Protein 6LG3 (pdb70)

Solvent-accessible surface area: 4892 Å² total; per-residue (Å²): 158,14,76,129,81,13,95,112,32,0,58,88,35,0,18,115,41,20,27,97,142,87,71,42,60,83,116,44,0,68,133,44,1,112,69,76,45,178,108,52,46,42,75,45,103,36,58,131,114,44,0,37,0,35,5,36,64,101,75,42,10,127,9,69,58,117,103,0,42,115,98,22,83,205

B-factor: mean 39.77, std 11.53, range [24.12, 86.28]

Radius of gyration: 11.92 Å; Cα contacts (8 Å, |Δi|>4): 97; chains: 1; bounding box: 24×28×31 Å

Nearest PDB structures (foldseek):
  6lg3-assembly1_A  TM=1.014E+00  e=2.034E-14  Mycobacterium tuberculosis
  9e71-assembly1_BW  TM=5.192E-01  e=2.888E-01  Pyrobaculum calidifontis JCM 11548
  2o30-assembly1_B  TM=6.505E-01  e=7.441E-01  Encephalitozoon cuniculi GB-M1
  7ls2-assembly1_R3  TM=7.121E-01  e=1.675E+00  Mus musculus

Organism: Mycobacterium tuberculosis (strain ATCC 25618 / H37Rv) (NCBI:txid83332)

Sequence (74 aa):
PLTNDERQLMHELAVQVVCSQTGCSPDAAVEALESFAKDGTLILRRGDTENAYLEAGGNVLVHADRDWLAFHASY

Secondary structure (DSSP, 8-state):
---HHHHHHHHHHHHHHHHHHH---HHHHHHHHHHHHHHT-EEEEE-SSEEEEEETTEEEEEEEHHHHHHHHH-

Foldseek 3Di:
DDDPLLVVVQVVLLLVLVCVVPVDDSVVSVVVLVVQVVVVQFDWDDDQFWIFTTGPNHTSDIDGPVVSVVVSPD

Structure (mmCIF, N/CA/C/O backbone):
data_6LG3
#
_entry.id   6LG3
#
_cell.length_a   26.539
_cell.length_b   60.140
_cell.length_c   28.121
_cell.angle_alpha   90.000
_cell.angle_beta   107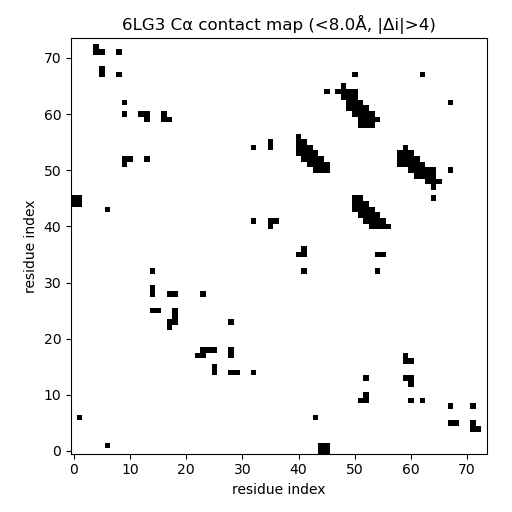.847
_cell.angle_gamma   90.000
#
_symmetry.space_group_name_H-M   'P 1 21 1'
#
loop_
_entity.id
_entity.type
_entity.pdbx_description
1 polymer 'PhiRv1 phage protein'
2 water water
#
loop_
_atom_site.group_PDB
_atom_site.id
_atom_site.type_symbol
_atom_site.label_atom_id
_atom_site.label_alt_id
_atom_site.label_comp_id
_atom_site.label_asym_id
_atom_site.label_entity_id
_atom_site.label_seq_id
_atom_site.pdbx_PDB_ins_code
_atom_site.Cartn_x
_atom_site.Cartn_y
_atom_site.Cartn_z
_atom_site.occupancy
_atom_site.B_iso_or_equiv
_atom_site.auth_seq_id
_atom_site.auth_comp_id
_atom_site.auth_asym_id
_atom_site.auth_atom_id
_atom_site.pdbx_PDB_model_num
ATOM 1 N N . PRO A 1 1 ? 27.70858 39.90499 4.54860 1.000 60.42203 7 PRO A N 1
ATOM 2 C CA . PRO A 1 1 ? 27.48226 38.96775 3.44510 1.000 56.35686 7 PRO A CA 1
ATOM 3 C C . PRO A 1 1 ? 27.22630 37.56170 3.96546 1.000 52.20533 7 PRO A C 1
ATOM 4 O O . PRO A 1 1 ? 27.59330 37.26722 5.10490 1.000 52.97817 7 PRO A O 1
ATOM 8 N N . LEU A 1 2 ? 26.59360 36.71662 3.15619 1.000 51.06664 8 LEU A N 1
ATOM 9 C CA . LEU A 1 2 ? 26.30626 35.35105 3.56947 1.000 45.98090 8 LEU A CA 1
ATOM 10 C C . LEU A 1 2 ? 27.52005 34.46461 3.32435 1.000 42.84822 8 LEU A C 1
ATOM 11 O O . LEU A 1 2 ? 28.21244 34.60631 2.31417 1.000 45.70098 8 LEU A O 1
ATOM 16 N N . THR A 1 3 ? 27.77726 33.55258 4.25911 1.000 42.11181 9 THR A N 1
ATOM 17 C CA . THR A 1 3 ? 28.88229 32.61263 4.13477 1.000 46.28245 9 THR A CA 1
ATOM 18 C C . THR A 1 3 ? 28.50976 31.47363 3.18131 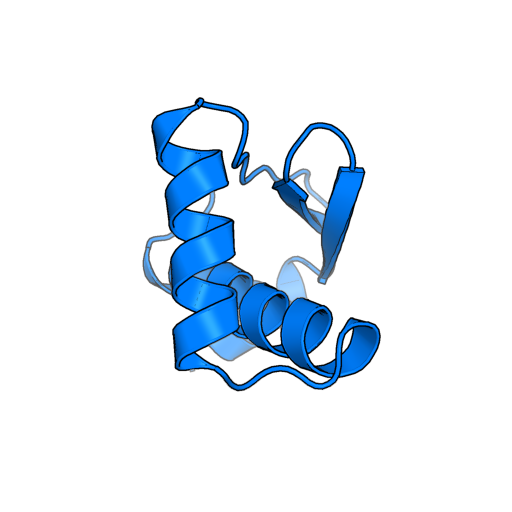1.000 41.99851 9 THR A C 1
ATOM 19 O O . THR A 1 3 ? 27.35039 31.30530 2.79575 1.000 39.75916 9 THR A O 1
ATOM 23 N N . ASN A 1 4 ? 29.51548 30.67313 2.80448 1.000 40.27428 10 ASN A N 1
ATOM 24 C CA . ASN A 1 4 ? 29.25419 29.53566 1.92399 1.000 43.49805 10 ASN A CA 1
ATOM 25 C C . ASN A 1 4 ? 28.28004 28.54723 2.55872 1.000 42.75341 10 ASN A C 1
ATOM 26 O O . ASN A 1 4 ? 27.37791 28.03589 1.88051 1.000 39.04761 10 ASN A O 1
ATOM 31 N N . ASP A 1 5 ? 28.44240 28.26730 3.85773 1.000 39.27728 11 ASP A N 1
ATOM 32 C CA . ASP A 1 5 ? 27.53501 27.34150 4.52783 1.000 36.67939 11 ASP A CA 1
ATOM 33 C C . ASP A 1 5 ? 26.13096 27.91973 4.63682 1.000 33.78045 11 ASP A C 1
ATOM 34 O O . ASP A 1 5 ? 25.13911 27.18719 4.52084 1.000 33.03243 11 ASP A O 1
ATOM 39 N N . GLU A 1 6 ? 26.02523 29.22971 4.85869 1.000 35.77821 12 GLU A N 1
ATOM 40 C CA . GLU A 1 6 ? 24.70770 29.85529 4.89472 1.000 34.10459 12 GLU A CA 1
ATOM 41 C C . GLU A 1 6 ? 24.03037 29.79581 3.53047 1.000 28.91941 12 GLU A C 1
ATOM 42 O O . GLU A 1 6 ? 22.82631 29.52386 3.44614 1.000 25.07788 12 GLU A O 1
ATOM 48 N N . ARG A 1 7 ? 24.78447 30.03855 2.45090 1.000 28.30818 13 ARG A N 1
ATOM 49 C CA . ARG A 1 7 ? 24.20026 29.91658 1.11249 1.000 33.81582 13 ARG A CA 1
ATOM 50 C C . ARG A 1 7 ? 23.76374 28.48343 0.83644 1.000 36.05564 13 ARG A C 1
ATOM 51 O O . ARG A 1 7 ? 22.69046 28.24910 0.26542 1.000 28.56069 13 ARG A O 1
ATOM 59 N N . GLN A 1 8 ? 24.58864 27.51052 1.23886 1.000 37.77005 14 GLN A N 1
ATOM 60 C CA . GLN A 1 8 ? 24.23929 26.10660 1.05579 1.000 36.05859 14 GLN A CA 1
ATOM 61 C C . GLN A 1 8 ? 22.93936 25.76247 1.77871 1.000 34.50272 14 GLN A C 1
ATOM 62 O O . GLN A 1 8 ? 22.05847 25.09543 1.21238 1.000 32.84159 14 GLN A O 1
ATOM 68 N N . LEU A 1 9 ? 22.78746 26.23452 3.02319 1.000 29.27715 15 LEU A N 1
ATOM 69 C CA . LEU A 1 9 ? 21.55466 25.97519 3.76146 1.000 29.12683 15 LEU A CA 1
ATOM 70 C C . LEU A 1 9 ? 20.35037 26.63880 3.08933 1.000 33.83358 15 LEU A C 1
ATOM 71 O O . LEU A 1 9 ? 19.27121 26.03541 2.99034 1.000 30.79762 15 LEU A O 1
ATOM 76 N N . MET A 1 10 ? 20.51419 27.87237 2.60124 1.000 30.93305 16 MET A N 1
ATOM 77 C CA . MET A 1 10 ? 19.40757 28.51505 1.89622 1.000 25.22407 16 MET A CA 1
ATOM 78 C C . MET A 1 10 ? 19.01820 27.72788 0.64643 1.000 27.12754 16 MET A C 1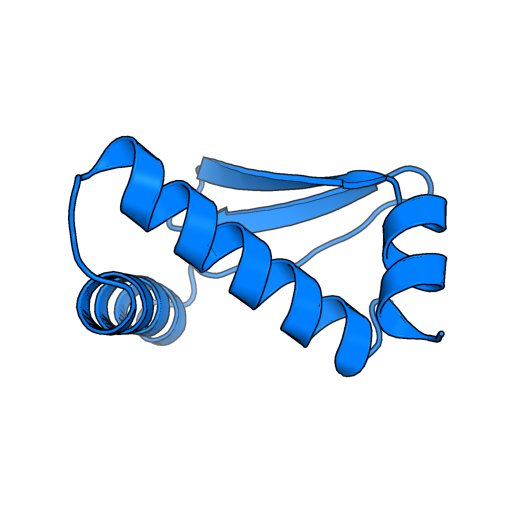
ATOM 79 O O . MET A 1 10 ? 17.83069 27.60418 0.32777 1.000 27.60091 16 MET A O 1
ATOM 84 N N . HIS A 1 11 ? 19.99973 27.16702 -0.05843 1.000 26.22706 17 HIS A N 1
ATOM 85 C CA . HIS A 1 11 ? 19.67660 26.36354 -1.23453 1.000 34.87743 17 HIS A CA 1
ATOM 86 C C . HIS A 1 11 ? 18.91635 25.09757 -0.84766 1.000 36.01210 17 HIS A C 1
ATOM 87 O O . HIS A 1 11 ? 17.95806 24.70970 -1.53143 1.000 30.33244 17 HIS A O 1
ATOM 94 N N . GLU A 1 12 ? 19.31855 24.44523 0.25264 1.000 29.90658 18 GLU A N 1
ATOM 95 C CA . GLU A 1 12 ? 18.59928 23.24922 0.68758 1.000 30.59139 18 GLU A CA 1
ATOM 96 C C . GLU A 1 12 ? 17.15721 23.57674 1.06405 1.000 31.09713 18 GLU A C 1
ATOM 97 O O . GLU A 1 12 ? 16.22260 22.84936 0.68525 1.000 29.97749 18 GLU A O 1
ATOM 103 N N . LEU A 1 13 ? 16.95391 24.68795 1.78551 1.000 30.44399 19 LEU A N 1
ATOM 104 C CA . LEU A 1 13 ? 15.59892 25.13907 2.09504 1.000 30.70158 19 LEU A CA 1
ATOM 105 C C . LEU A 1 13 ? 14.79690 25.43295 0.82439 1.000 27.48178 19 LEU A C 1
ATOM 106 O O . LEU A 1 13 ? 13.58376 25.18606 0.77697 1.000 31.06809 19 LEU A O 1
ATOM 111 N N . ALA A 1 14 ? 15.44576 25.98860 -0.20520 1.000 28.77893 20 ALA A N 1
ATOM 112 C CA . ALA A 1 14 ? 14.72602 26.26454 -1.44912 1.000 29.57101 20 ALA A CA 1
ATOM 113 C C . ALA A 1 14 ? 14.30965 24.97771 -2.14809 1.000 30.00530 20 ALA A C 1
ATOM 114 O O . ALA A 1 14 ? 13.18594 24.88187 -2.65777 1.000 32.24722 20 ALA A O 1
ATOM 116 N N . VAL A 1 15 ? 15.19771 23.97865 -2.17826 1.000 30.57440 21 VAL A N 1
ATOM 117 C CA . VAL A 1 15 ? 14.83055 22.67550 -2.73072 1.000 31.53292 21 VAL A CA 1
ATOM 118 C C . VAL A 1 15 ? 13.61616 22.11422 -1.99960 1.000 33.30553 21 VAL A C 1
ATOM 119 O O . VAL A 1 15 ? 12.68439 21.59172 -2.62740 1.000 34.57355 21 VAL A O 1
ATOM 123 N N . GLN A 1 16 ? 13.59808 22.23002 -0.66044 1.000 30.72506 22 GLN A N 1
ATOM 124 C CA . GLN A 1 16 ? 12.43681 21.77250 0.10384 1.000 31.39968 22 GLN A CA 1
ATOM 125 C C . GLN A 1 16 ? 11.17129 22.52508 -0.29036 1.000 31.28566 22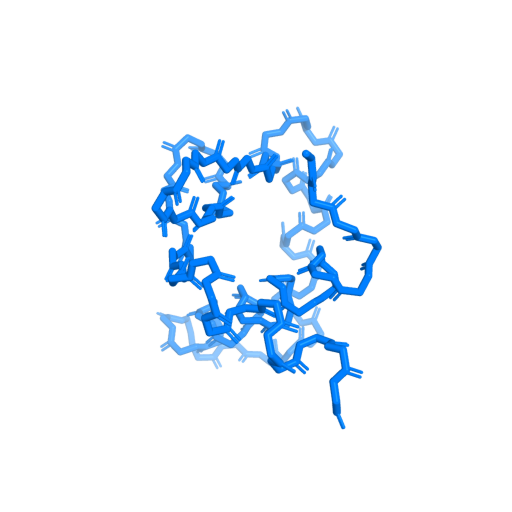 GLN A C 1
ATOM 126 O O . GLN A 1 16 ? 10.09101 21.92710 -0.39502 1.000 30.27184 22 GLN A O 1
ATOM 132 N N . VAL A 1 17 ? 11.27705 23.84239 -0.48688 1.000 34.76101 23 VAL A N 1
ATOM 133 C CA . VAL A 1 17 ? 10.10637 24.63167 -0.86293 1.000 35.25650 23 VAL A CA 1
ATOM 134 C C . VAL A 1 17 ? 9.58207 24.18634 -2.22120 1.000 30.04757 23 VAL A C 1
ATOM 135 O O . VAL A 1 17 ? 8.37098 24.01953 -2.41758 1.000 32.51669 23 VAL A O 1
ATOM 139 N N . VAL A 1 18 ? 10.48743 23.99815 -3.18387 1.000 26.09797 24 VAL A N 1
ATOM 140 C CA . VAL A 1 18 ? 10.05390 23.61784 -4.52578 1.000 32.10945 24 VAL A CA 1
ATOM 141 C C . VAL A 1 18 ? 9.38851 22.25204 -4.49200 1.000 35.65777 24 VAL A C 1
ATOM 142 O O . VAL A 1 18 ? 8.34854 22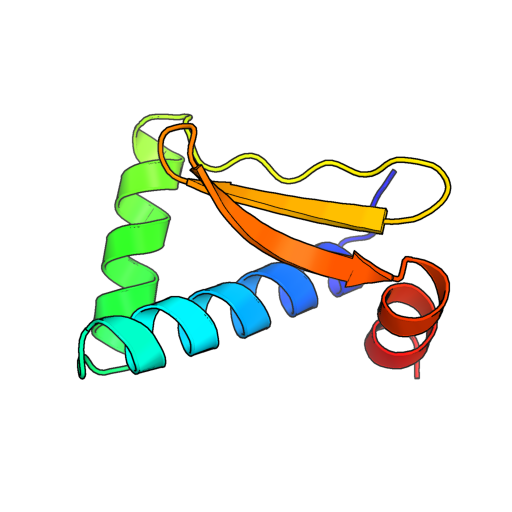.03553 -5.13266 1.000 31.94449 24 VAL A O 1
ATOM 146 N N . CYS A 1 19 ? 9.96965 21.31305 -3.73198 1.000 32.54110 25 CYS A N 1
ATOM 147 C CA . CYS A 1 19 ? 9.37801 19.98200 -3.62305 1.000 32.09918 25 CYS A CA 1
ATOM 148 C C . CYS A 1 19 ? 7.99670 20.05401 -2.99847 1.000 34.53562 25 CYS A C 1
ATOM 149 O O . CYS A 1 19 ? 7.06186 19.37986 -3.45054 1.000 34.67362 25 CYS A O 1
ATOM 152 N N . SER A 1 20 ? 7.85151 20.87266 -1.95798 1.000 29.92232 26 SER A N 1
ATOM 153 C CA . SER A 1 20 ? 6.55946 21.00608 -1.29451 1.000 37.24338 26 SER A CA 1
ATOM 154 C C . SER A 1 20 ? 5.50765 21.58055 -2.23416 1.000 40.02486 26 SER A C 1
ATOM 155 O O . SER A 1 20 ? 4.36291 21.11020 -2.26142 1.000 41.97636 26 SER A O 1
ATOM 158 N N . GLN A 1 21 ? 5.87044 22.60105 -3.00898 1.000 37.90990 27 GLN A N 1
ATOM 159 C CA . GLN A 1 21 ? 4.87651 23.27042 -3.83586 1.000 41.76964 27 GLN A CA 1
ATOM 160 C C . GLN A 1 21 ? 4.57463 22.52763 -5.12607 1.000 40.73882 27 GLN A C 1
ATOM 161 O O . GLN A 1 21 ? 3.51120 22.75263 -5.71058 1.000 43.32839 27 GLN A O 1
ATOM 167 N N . THR A 1 22 ? 5.47453 21.65855 -5.59554 1.000 37.32017 28 THR A N 1
ATOM 168 C CA . THR A 1 22 ? 5.26452 20.99583 -6.87788 1.000 36.88279 28 THR A CA 1
ATOM 169 C C . THR A 1 22 ? 5.05589 19.49030 -6.78083 1.000 38.40570 28 THR A C 1
ATOM 170 O O . THR A 1 22 ? 4.62022 18.88074 -7.76256 1.000 37.41712 28 THR A O 1
ATOM 174 N N . GLY A 1 23 ? 5.35616 18.87466 -5.64093 1.000 37.83521 29 GLY A N 1
ATOM 175 C CA . GLY A 1 23 ? 5.33982 17.42508 -5.58462 1.000 36.65319 29 GLY A CA 1
ATOM 176 C C . GLY A 1 23 ? 6.48131 16.73871 -6.30265 1.000 35.75268 29 GLY A C 1
ATOM 177 O O . GLY A 1 23 ? 6.47631 15.51093 -6.40259 1.000 34.89367 29 GLY A O 1
ATOM 178 N N . CYS A 1 24 ? 7.46086 17.48627 -6.80576 1.000 36.21210 30 CYS A N 1
ATOM 179 C CA . CYS A 1 24 ? 8.57292 16.91084 -7.54801 1.000 35.38887 30 CYS A CA 1
ATOM 180 C C . CYS A 1 24 ? 9.61441 16.31991 -6.59323 1.000 35.47941 30 CYS A C 1
ATOM 181 O O . CYS A 1 24 ? 9.52903 16.45437 -5.37429 1.000 32.64657 30 CYS A O 1
ATOM 184 N N . SER A 1 25 ? 10.61319 15.65773 -7.17243 1.000 35.61372 31 SER A N 1
ATOM 185 C CA . SER A 1 25 ? 11.70946 15.08983 -6.40550 1.000 39.07039 31 SER A CA 1
ATOM 186 C C . SER A 1 25 ? 12.78253 16.14053 -6.14630 1.000 37.63084 31 SER A C 1
ATOM 187 O O . SER A 1 25 ? 12.82171 17.17991 -6.80975 1.000 32.96077 31 SER A O 1
ATOM 190 N N . PRO A 1 26 ? 13.66841 15.89515 -5.17449 1.000 38.32335 32 PRO A N 1
ATOM 191 C CA . PRO A 1 26 ? 14.76669 16.85207 -4.93914 1.000 40.06817 32 PRO A CA 1
ATOM 192 C C . PRO A 1 26 ? 15.65818 17.07755 -6.15322 1.000 36.60533 32 PRO A C 1
ATOM 193 O O . PRO A 1 26 ? 16.05905 18.22041 -6.40883 1.000 36.53876 32 PRO A O 1
ATOM 197 N N . ASP A 1 27 ? 15.96759 16.02663 -6.91833 1.000 34.62411 33 ASP A N 1
ATOM 198 C CA . ASP A 1 27 ? 16.78484 16.19566 -8.11826 1.000 41.15223 33 ASP A CA 1
ATOM 199 C C . ASP A 1 27 ? 16.10730 17.12753 -9.11761 1.000 39.77100 33 ASP A C 1
ATOM 200 O O . ASP A 1 27 ? 16.75338 18.00969 -9.70025 1.000 35.08433 33 ASP A O 1
ATOM 205 N N . ALA A 1 28 ? 14.79704 16.94205 -9.32298 1.000 31.93133 34 ALA A N 1
ATOM 206 C CA . ALA A 1 28 ? 14.03050 17.82665 -10.19521 1.000 32.96133 34 ALA A CA 1
ATOM 207 C C . ALA A 1 28 ? 14.10212 19.27368 -9.72187 1.000 34.63424 34 ALA A C 1
ATOM 208 O O . ALA A 1 28 ? 14.31118 20.19884 -10.52660 1.000 29.36383 34 ALA A O 1
ATOM 210 N N . ALA A 1 29 ? 13.91235 19.49172 -8.41268 1.000 31.67986 35 ALA A N 1
ATOM 211 C CA . ALA A 1 29 ? 13.95084 20.84772 -7.87688 1.000 31.06094 35 ALA A CA 1
ATOM 212 C C . ALA A 1 29 ? 15.32493 21.47771 -8.07575 1.000 30.48507 35 ALA A C 1
ATOM 213 O O . ALA A 1 29 ? 15.43206 22.65951 -8.43213 1.000 32.23637 35 ALA A O 1
ATOM 215 N N . VAL A 1 30 ? 16.38862 20.70156 -7.85364 1.000 30.49069 36 VAL A N 1
ATOM 216 C CA . VAL A 1 30 ? 17.73549 21.21433 -8.08931 1.000 32.22590 36 VAL A CA 1
ATOM 217 C C . VAL A 1 30 ? 17.90553 21.61203 -9.55079 1.000 33.48033 36 VAL A C 1
ATOM 218 O O . VAL A 1 30 ? 18.49879 22.65284 -9.85454 1.000 36.96003 36 VAL A O 1
ATOM 222 N N . GLU A 1 31 ? 17.38002 20.80084 -10.47855 1.000 34.90843 37 GLU A N 1
ATOM 223 C CA . GLU A 1 31 ? 17.46199 21.15405 -11.89865 1.000 41.00388 37 GLU A CA 1
ATOM 224 C C . GLU A 1 31 ? 16.76734 22.48554 -12.18854 1.000 36.33239 37 GLU A C 1
ATOM 225 O O . GLU A 1 31 ? 17.29471 23.32529 -12.93338 1.000 33.58400 37 GLU A O 1
ATOM 231 N N . ALA A 1 32 ? 15.57815 22.69826 -11.61289 1.000 33.51771 38 ALA A N 1
ATOM 232 C CA . ALA A 1 32 ? 14.86575 23.94977 -11.86529 1.000 33.85246 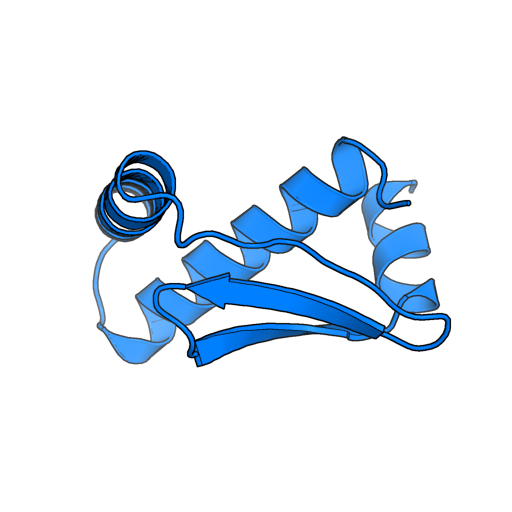38 ALA A CA 1
ATOM 233 C C . ALA A 1 32 ? 15.61550 25.14924 -11.28333 1.000 31.98298 38 ALA A C 1
ATOM 234 O O . ALA A 1 32 ? 15.72272 26.20991 -11.92840 1.000 34.16423 38 ALA A O 1
ATOM 236 N N . LEU A 1 33 ? 16.14875 25.00056 -10.06909 1.000 30.92316 39 LEU A N 1
ATOM 237 C CA . LEU A 1 33 ? 16.91915 26.08950 -9.48014 1.000 31.99655 39 LEU A CA 1
ATOM 238 C C . LEU A 1 33 ? 18.16239 26.38962 -10.30710 1.000 31.39774 39 LEU A C 1
ATOM 239 O O . LEU A 1 33 ? 18.52845 27.55801 -10.49133 1.000 28.47761 39 LEU A O 1
ATOM 244 N N . GLU A 1 34 ? 18.82670 25.34623 -10.80873 1.000 27.54568 40 GLU A N 1
ATOM 245 C CA . GLU A 1 34 ? 19.98695 25.54810 -11.67033 1.000 32.82267 40 GLU A CA 1
ATOM 246 C C . GLU A 1 34 ? 19.60704 26.29010 -12.94809 1.000 34.16124 40 GLU A C 1
ATOM 247 O O . GLU A 1 34 ? 20.39825 27.09577 -13.46005 1.000 30.73702 40 GLU A O 1
ATOM 253 N N . SER A 1 35 ? 18.39749 26.04778 -13.47023 1.000 36.63581 41 SER A N 1
ATOM 254 C CA . SER A 1 35 ? 17.93228 26.80921 -14.62787 1.000 37.81124 41 SER A CA 1
ATOM 255 C C . SER A 1 35 ? 17.80552 28.29503 -14.29882 1.000 25.77066 41 SER A C 1
ATOM 256 O O . SER A 1 35 ? 18.18416 29.16398 -15.10913 1.000 27.51871 41 SER A O 1
ATOM 259 N N . PHE A 1 36 ? 17.28144 28.60775 -13.10415 1.000 27.32709 42 PHE A N 1
ATOM 260 C CA . PHE A 1 36 ? 17.24106 30.00771 -12.68279 1.000 31.34038 42 PHE A CA 1
ATOM 261 C C . PHE A 1 36 ? 18.64326 30.59640 -12.53862 1.000 34.13806 42 PHE A C 1
ATOM 262 O O . PHE A 1 36 ? 18.87336 31.76649 -12.87491 1.000 34.13393 42 PHE A O 1
ATOM 270 N N . ALA A 1 37 ? 19.58720 29.81457 -12.00765 1.000 27.69771 43 ALA A N 1
ATOM 271 C CA . ALA A 1 37 ? 20.95311 30.30870 -11.87071 1.000 29.41568 43 ALA A CA 1
ATOM 272 C C . ALA A 1 37 ? 21.55712 30.64073 -13.22943 1.000 29.27761 43 ALA A C 1
ATOM 273 O O . ALA A 1 37 ? 22.20717 31.68270 -13.39568 1.000 31.63785 43 ALA A O 1
ATOM 275 N N . LYS A 1 38 ? 21.36230 29.76106 -14.21092 1.000 28.70349 44 LYS A N 1
ATOM 276 C CA . LYS A 1 38 ? 21.88688 30.02384 -15.54515 1.000 30.73839 44 LYS A CA 1
ATOM 277 C C . LYS A 1 38 ? 21.25626 31.27861 -16.14440 1.000 31.47826 44 LYS A C 1
ATOM 278 O O . LYS A 1 38 ? 21.93430 32.05645 -16.83137 1.000 33.46457 44 LYS A O 1
ATOM 284 N N . ASP A 1 39 ? 19.96889 31.52605 -15.85868 1.000 35.55259 45 ASP A N 1
ATOM 285 C CA . ASP A 1 39 ? 19.38100 32.76650 -16.36506 1.000 37.61634 45 ASP A CA 1
ATOM 286 C C . ASP A 1 39 ? 19.80335 33.99906 -15.56373 1.000 40.17507 45 ASP A C 1
ATOM 287 O O . ASP A 1 39 ? 19.54084 35.12313 -15.99696 1.000 36.34245 45 ASP A O 1
ATOM 292 N N . GLY A 1 40 ? 20.47409 33.82870 -14.42801 1.000 30.82812 46 GLY A N 1
ATOM 293 C CA . GLY A 1 40 ? 20.89776 34.96966 -13.64057 1.000 31.84739 46 GLY A CA 1
ATOM 294 C C . GLY A 1 40 ? 19.83729 35.51682 -12.71124 1.000 37.28402 46 GLY A C 1
ATOM 295 O O . GLY A 1 40 ? 19.97073 36.64584 -12.22981 1.000 39.15204 46 GLY A O 1
ATOM 296 N N . THR A 1 41 ? 18.77669 34.75325 -12.44979 1.000 33.67756 47 THR A N 1
ATOM 297 C CA . THR A 1 41 ? 17.67946 35.20451 -11.60301 1.000 34.93387 47 THR A CA 1
ATOM 298 C C . THR A 1 41 ? 17.59367 34.43222 -10.29017 1.000 37.12197 47 THR A C 1
ATOM 299 O O . THR A 1 41 ? 16.57554 34.52309 -9.59085 1.000 41.00518 47 THR A O 1
ATOM 303 N N . LEU A 1 42 ? 18.63004 33.67541 -9.93179 1.000 31.31670 48 LEU A N 1
ATOM 304 C CA . LEU A 1 42 ? 18.70432 33.03225 -8.62080 1.000 27.59426 48 LEU A CA 1
ATOM 305 C C . LEU A 1 42 ? 19.55078 33.93143 -7.73545 1.000 36.86746 48 LEU A C 1
ATOM 306 O O . LEU A 1 42 ? 20.77698 33.97526 -7.87604 1.000 37.16234 48 LEU A O 1
ATOM 311 N N . ILE A 1 43 ? 18.89354 34.65802 -6.83811 1.000 27.58557 49 ILE A N 1
ATOM 312 C CA . ILE A 1 43 ? 19.51713 35.74153 -6.09609 1.000 32.26840 49 ILE A CA 1
ATOM 313 C C . ILE A 1 43 ? 19.45910 35.37187 -4.62711 1.000 32.82422 49 ILE A C 1
ATOM 314 O O . ILE A 1 43 ? 18.37504 35.09658 -4.09780 1.000 31.65234 49 ILE A O 1
ATOM 319 N N . LEU A 1 44 ? 20.61771 35.34171 -3.97919 1.000 31.21862 50 LEU A N 1
ATOM 320 C CA . LEU A 1 44 ? 20.70634 35.20223 -2.53279 1.000 33.54412 50 LEU A CA 1
ATOM 321 C C . LEU A 1 44 ? 21.11007 36.55098 -1.96118 1.000 40.09493 50 LEU A C 1
ATOM 322 O O . LEU A 1 44 ? 22.08881 37.15163 -2.42007 1.000 39.96485 50 LEU A O 1
ATOM 327 N N . ARG A 1 45 ? 20.34758 37.04316 -0.98752 1.000 29.74938 51 ARG A N 1
ATOM 328 C CA A ARG A 1 45 ? 20.65381 38.34287 -0.40580 0.587 33.24027 51 ARG A CA 1
ATOM 329 C CA B ARG A 1 45 ? 20.60750 38.35990 -0.41826 0.413 33.32992 51 ARG A CA 1
ATOM 330 C C . ARG A 1 45 ? 20.24931 38.34063 1.06053 1.000 36.56809 51 ARG A C 1
ATOM 331 O O . ARG A 1 45 ? 19.58050 37.42863 1.54711 1.000 30.74731 51 ARG A O 1
ATOM 346 N N . GLY A 1 46 ? 20.68703 39.36144 1.77357 1.000 38.35049 52 GLY A N 1
ATOM 347 C CA . GLY A 1 46 ? 20.39619 39.44725 3.19310 1.000 38.79867 52 GLY A CA 1
ATOM 348 C C . GLY A 1 46 ? 20.31981 40.88326 3.64581 1.000 34.65710 52 GLY A C 1
ATOM 349 O O . GLY A 1 46 ? 20.87534 41.78754 3.01255 1.000 36.94818 52 GLY A O 1
ATOM 350 N N . ASP A 1 47 ? 19.59536 41.10007 4.72719 1.000 29.54813 53 ASP A N 1
ATOM 351 C CA . ASP A 1 47 ? 19.68660 42.34394 5.47308 1.000 32.36769 53 ASP A CA 1
ATOM 352 C C . ASP A 1 47 ? 20.00735 41.96908 6.91858 1.000 33.99582 53 ASP A C 1
ATOM 353 O O . ASP A 1 47 ? 20.27705 40.80006 7.22320 1.000 34.50086 53 ASP A O 1
ATOM 358 N N . THR A 1 48 ? 19.98624 42.96002 7.81563 1.000 31.49887 54 THR A N 1
ATOM 359 C CA . THR A 1 48 ? 20.38366 42.67318 9.19564 1.000 32.98089 54 THR A CA 1
ATOM 360 C C . THR A 1 48 ? 19.39932 41.76947 9.91724 1.000 38.31865 54 THR A C 1
ATOM 361 O O . THR A 1 48 ? 19.74034 41.23206 10.97345 1.000 39.99992 54 THR A O 1
ATOM 365 N N . GLU A 1 49 ? 18.20238 41.58062 9.37753 1.000 34.33643 55 GLU A N 1
ATOM 366 C CA . GLU A 1 49 ? 17.20087 40.72525 9.99463 1.000 36.01213 55 GLU A CA 1
ATOM 367 C C . GLU A 1 49 ? 17.04024 39.37731 9.30332 1.000 38.25427 55 GLU A C 1
ATOM 368 O O . GLU A 1 49 ? 16.93740 38.35452 9.98825 1.000 32.99319 55 GLU A O 1
ATOM 374 N N . ASN A 1 50 ? 17.03177 39.33100 7.96793 1.000 28.55481 56 ASN A N 1
ATOM 375 C CA . ASN A 1 50 ? 16.65019 38.11585 7.26657 1.000 24.61414 56 ASN A CA 1
ATOM 376 C C . ASN A 1 50 ? 17.58077 37.85857 6.08982 1.000 29.28781 56 ASN A C 1
ATOM 377 O O . ASN A 1 50 ? 18.22940 38.76642 5.56473 1.000 31.89653 56 ASN A O 1
ATOM 382 N N . ALA A 1 51 ? 17.60757 36.59913 5.66633 1.000 25.84961 57 ALA A N 1
ATOM 383 C CA . ALA A 1 51 ? 18.17594 36.17478 4.39641 1.000 28.04371 57 ALA A CA 1
ATOM 384 C C . ALA A 1 51 ? 17.03911 35.75307 3.47381 1.000 28.33385 57 ALA A C 1
ATOM 385 O O . ALA A 1 51 ? 15.99453 35.27870 3.93370 1.000 29.06368 57 ALA A O 1
ATOM 387 N N . TYR A 1 52 ? 17.24345 35.93569 2.16486 1.000 25.84276 58 TYR A N 1
ATOM 388 C CA . TYR A 1 52 ? 16.24082 35.61663 1.16363 1.000 24.76653 58 TYR A CA 1
ATOM 389 C C . TYR A 1 52 ? 16.88746 34.90977 -0.01381 1.000 31.84913 58 TYR A C 1
ATOM 390 O O . TYR A 1 52 ? 18.00585 35.25148 -0.42376 1.000 30.56961 58 TYR A O 1
ATOM 399 N N . LEU A 1 53 ? 16.16479 33.92892 -0.55038 1.000 27.54071 59 LEU A N 1
ATOM 400 C CA . LEU A 1 53 ? 16.50457 33.28099 -1.81052 1.000 30.12028 59 LEU A CA 1
ATOM 401 C C . LEU A 1 53 ? 15.33690 33.51959 -2.75310 1.000 30.05083 59 LEU A C 1
ATOM 402 O O . LEU A 1 53 ? 14.19994 33.09286 -2.46827 1.000 25.88677 59 LEU A O 1
ATOM 407 N N . GLU A 1 54 ? 15.63001 34.22963 -3.84529 1.000 27.84142 60 GLU A N 1
ATOM 408 C CA . GLU A 1 54 ? 14.68836 34.58427 -4.89951 1.000 31.27402 60 GLU A CA 1
ATOM 409 C C . GLU A 1 54 ? 14.99349 33.80290 -6.16538 1.000 35.10111 60 GLU A C 1
ATOM 410 O O . GLU A 1 54 ? 16.16149 33.65108 -6.54451 1.000 35.01367 60 GLU A O 1
ATOM 416 N N . ALA A 1 55 ? 13.93574 33.36497 -6.84505 1.000 30.41814 61 ALA A N 1
ATOM 417 C CA . ALA A 1 55 ? 14.04309 32.70348 -8.13880 1.000 33.50752 61 ALA A CA 1
ATOM 418 C C . ALA A 1 55 ? 13.08045 33.39606 -9.08836 1.000 36.37322 61 ALA A C 1
ATOM 419 O O . ALA A 1 55 ? 11.87600 33.44544 -8.82148 1.000 35.25226 61 ALA A O 1
ATOM 421 N N . GLY A 1 56 ? 13.60710 33.94689 -10.17621 1.000 39.13898 62 GLY A N 1
ATOM 422 C CA . GLY A 1 56 ? 12.74459 34.61508 -11.14122 1.000 40.52308 62 GLY A CA 1
ATOM 423 C C . GLY A 1 56 ? 11.92315 35.73741 -10.54530 1.000 42.51972 62 GLY A C 1
ATOM 424 O O . GLY A 1 56 ? 10.73383 35.86843 -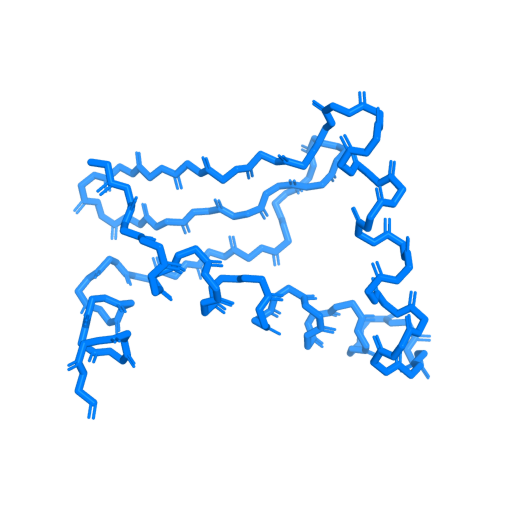10.86232 1.000 47.41663 62 GLY A O 1
ATOM 425 N N . GLY A 1 57 ? 12.52035 36.52897 -9.65196 1.000 44.38868 63 GLY A N 1
ATOM 426 C CA . GLY A 1 57 ? 11.85627 37.67164 -9.05714 1.000 46.50830 63 GLY A CA 1
ATOM 427 C C . GLY A 1 57 ? 10.91495 37.36508 -7.91332 1.000 48.54506 63 GLY A C 1
ATOM 428 O O . GLY A 1 57 ? 10.33398 38.30088 -7.34932 1.000 55.84168 63 GLY A O 1
ATOM 429 N N . ASN A 1 58 ? 10.73735 36.09696 -7.55102 1.000 38.64744 64 ASN A N 1
ATOM 430 C CA . ASN A 1 58 ? 9.87563 35.70691 -6.44426 1.000 40.38065 64 ASN A CA 1
ATOM 431 C C . ASN A 1 58 ? 10.70375 35.12229 -5.31313 1.000 37.92868 64 ASN A C 1
ATOM 432 O O . ASN A 1 58 ? 11.62170 34.33109 -5.55086 1.000 35.99285 64 ASN A O 1
ATOM 437 N N . VAL A 1 59 ? 10.36441 35.50930 -4.08374 1.000 37.81841 65 VAL A N 1
ATOM 438 C CA . VAL A 1 59 ? 11.06606 34.99154 -2.91373 1.000 33.27965 65 VAL A CA 1
ATOM 439 C C . VAL A 1 59 ? 10.61297 33.56515 -2.65216 1.000 35.53784 65 VAL A C 1
ATOM 440 O O . VAL A 1 59 ? 9.44033 33.31727 -2.33917 1.000 37.89025 65 VAL A O 1
ATOM 444 N N . LEU A 1 60 ? 11.53867 32.61572 -2.77554 1.000 28.19635 66 LEU A N 1
ATOM 445 C CA . LEU A 1 60 ? 11.25655 31.23450 -2.42496 1.000 27.72114 66 LEU A CA 1
ATOM 446 C C . LEU A 1 60 ? 11.47872 30.97332 -0.94234 1.000 33.56124 66 LEU A C 1
ATOM 447 O O . LEU A 1 60 ? 10.72474 30.20423 -0.33525 1.000 33.75413 66 LEU A O 1
ATOM 452 N N . VAL A 1 61 ? 12.50998 31.58715 -0.35066 1.000 33.05546 67 VAL A N 1
ATOM 453 C CA . VAL A 1 61 ? 12.88978 31.29676 1.03206 1.000 28.56170 67 VAL A CA 1
ATOM 454 C C . VAL A 1 61 ? 13.20804 32.59865 1.74515 1.000 28.50853 67 VAL A C 1
ATOM 455 O O . VAL A 1 61 ? 13.91380 33.45339 1.20463 1.000 29.43138 67 VAL A O 1
ATOM 459 N N . HIS A 1 62 ? 12.71759 32.74672 2.97180 1.000 29.04955 68 HIS A N 1
ATOM 460 C CA . HIS A 1 62 ? 13.29755 33.74428 3.85842 1.000 31.26508 68 HIS A CA 1
ATOM 461 C C . HIS A 1 62 ? 13.55748 33.10073 5.21165 1.000 30.94063 68 HIS A C 1
ATOM 462 O O . HIS A 1 62 ? 12.76889 32.27611 5.68514 1.000 33.05481 68 HIS A O 1
ATOM 469 N N . ALA A 1 63 ? 14.70305 33.42919 5.79421 1.000 24.11525 69 ALA A N 1
ATOM 470 C CA . ALA A 1 63 ? 15.11760 32.82873 7.05452 1.000 27.26888 69 ALA A CA 1
ATOM 471 C C . ALA A 1 63 ? 15.70517 33.90582 7.95298 1.000 30.56177 69 ALA A C 1
ATOM 472 O O . ALA A 1 63 ? 16.45805 34.76155 7.48988 1.000 25.52408 69 ALA A O 1
ATOM 474 N N . ASP A 1 64 ? 15.35782 33.85875 9.23347 1.000 27.64939 70 ASP A N 1
ATOM 475 C CA . ASP A 1 64 ? 15.98415 34.74072 10.20417 1.000 24.95348 70 ASP A CA 1
ATOM 476 C C . ASP A 1 64 ? 17.49964 34.57655 10.16284 1.000 27.21555 70 ASP A C 1
ATOM 477 O O . ASP A 1 64 ? 18.00718 33.46013 10.06845 1.000 29.55720 70 ASP A O 1
ATOM 482 N N . ARG A 1 65 ? 18.23120 35.69772 10.22627 1.000 26.70757 71 ARG A N 1
ATOM 483 C CA . ARG A 1 65 ? 19.68899 35.63183 10.06653 1.000 26.72344 71 ARG A CA 1
ATOM 484 C C . ARG A 1 65 ? 20.36855 34.93980 11.24708 1.000 33.06616 71 ARG A C 1
ATOM 485 O O . ARG A 1 65 ? 21.36164 34.22971 11.05886 1.000 34.15249 71 ARG A O 1
ATOM 493 N N . ASP A 1 66 ? 19.89366 35.17157 12.47486 1.000 29.25759 72 ASP A N 1
ATOM 494 C CA . ASP A 1 66 ? 20.45726 34.46442 13.62783 1.000 28.48546 72 ASP A CA 1
ATOM 495 C C . ASP A 1 66 ? 20.20091 32.96571 13.53056 1.000 31.24280 72 ASP A C 1
ATOM 496 O O . ASP A 1 66 ? 21.09788 32.15206 13.78573 1.000 29.24468 72 ASP A O 1
ATOM 501 N N . TRP A 1 67 ? 18.97303 32.57895 13.17392 1.000 29.92353 73 TRP A N 1
ATOM 502 C CA . TRP A 1 67 ? 18.67376 31.16220 12.98500 1.000 30.41348 73 TRP A CA 1
ATOM 503 C C . TRP A 1 67 ? 19.55015 30.55669 11.89136 1.000 27.90835 73 TRP A C 1
ATOM 504 O O . TRP A 1 67 ? 20.08299 29.44728 12.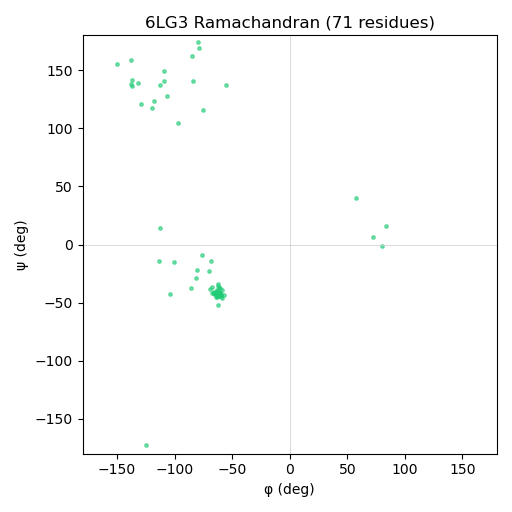04926 1.000 25.44748 73 TRP A O 1
ATOM 515 N N . LEU A 1 68 ? 19.71617 31.27316 10.77335 1.000 27.98804 74 LEU A N 1
ATOM 516 C CA . LEU A 1 68 ? 20.51584 30.75409 9.66727 1.000 25.59430 74 LEU A CA 1
ATOM 517 C C . LEU A 1 68 ? 21.98382 30.62550 10.05948 1.000 30.45694 74 LEU A C 1
ATOM 518 O O . LEU A 1 68 ? 22.64457 29.63915 9.71433 1.000 26.18077 74 LEU A O 1
ATOM 523 N N . ALA A 1 69 ? 22.51373 31.61747 10.77545 1.000 29.93274 75 ALA A N 1
ATOM 524 C CA . ALA A 1 69 ? 23.89775 31.53982 11.22826 1.000 31.91163 75 ALA A CA 1
ATOM 525 C C . ALA A 1 69 ? 24.09661 30.36852 12.18542 1.000 32.94416 75 ALA A C 1
ATOM 526 O O . ALA A 1 69 ? 25.07928 29.62313 12.07102 1.000 38.48646 75 ALA A O 1
ATOM 528 N N . PHE A 1 70 ? 23.16736 30.17681 13.12763 1.000 32.22451 76 PHE A N 1
ATOM 529 C CA . PHE A 1 70 ? 23.30160 29.05925 14.06028 1.000 31.96790 76 PHE A CA 1
ATOM 530 C C . PHE A 1 70 ? 23.26288 27.72115 13.32659 1.000 36.05497 76 PHE A C 1
ATOM 531 O O . PHE A 1 70 ? 24.15895 26.88779 13.48701 1.000 36.02861 76 PHE A O 1
ATOM 539 N N . HIS A 1 71 ? 22.24029 27.49939 12.50159 1.000 30.77352 77 HIS A N 1
ATOM 540 C CA . HIS A 1 71 ? 22.14203 26.19925 11.84607 1.000 39.20872 77 HIS A CA 1
ATOM 541 C C . HIS A 1 71 ? 23.22171 25.97607 10.79380 1.000 35.22318 77 HIS A C 1
ATOM 542 O O . HIS A 1 71 ? 23.54320 24.81931 10.50004 1.000 36.55957 77 HIS A O 1
ATOM 549 N N . ALA A 1 72 ? 23.80532 27.03808 10.23764 1.000 31.53893 78 ALA A N 1
ATOM 550 C CA . ALA A 1 72 ? 24.88720 26.83752 9.28121 1.000 37.21298 78 ALA A CA 1
ATOM 551 C C . ALA A 1 72 ? 26.22240 26.58094 9.97068 1.000 40.47998 78 ALA A C 1
ATOM 552 O O . ALA A 1 72 ? 27.07518 25.88393 9.41246 1.000 42.32240 78 ALA A O 1
ATOM 554 N N . SER A 1 73 ? 26.42971 27.11451 11.17331 1.000 37.11581 79 SER A N 1
ATOM 555 C CA . SER A 1 73 ? 27.74702 27.01844 11.79265 1.000 42.46237 79 SER A CA 1
ATOM 556 C C . SER A 1 73 ? 27.85961 25.91806 12.84455 1.000 45.72810 79 SER A C 1
ATOM 557 O O . SER A 1 73 ? 28.98267 25.55348 13.21019 1.000 49.54191 79 SER A O 1
ATOM 560 N N . TYR A 1 74 ? 26.75056 25.36807 13.32926 1.000 38.54461 80 TYR A N 1
ATOM 561 C CA . TYR A 1 74 ? 26.83581 24.31565 14.34289 1.000 45.12681 80 TYR A CA 1
ATOM 562 C C . TYR A 1 74 ? 26.27982 22.98342 13.83671 1.000 50.29861 80 TYR A C 1
ATOM 563 O O . TYR A 1 74 ? 26.55986 21.92805 14.42344 1.000 59.03401 80 TYR A O 1
#